Protein AF-A0A1I3EC24-F1 (afdb_monomer)

Structure (mmCIF, N/CA/C/O backbone):
data_AF-A0A1I3EC24-F1
#
_entry.id   AF-A0A1I3EC24-F1
#
loop_
_atom_site.group_PDB
_atom_site.id
_atom_site.type_symbol
_atom_site.label_atom_id
_atom_site.label_alt_id
_atom_site.label_comp_id
_atom_site.label_asym_id
_atom_site.label_entity_id
_atom_site.label_seq_id
_atom_site.pdbx_PDB_ins_code
_atom_site.Cartn_x
_atom_site.Cartn_y
_atom_site.Cartn_z
_atom_site.occupancy
_atom_site.B_iso_or_equiv
_atom_site.auth_seq_id
_atom_site.auth_comp_id
_atom_site.auth_asym_id
_atom_site.auth_atom_id
_atom_site.pdbx_PDB_model_num
ATOM 1 N N . MET A 1 1 ? 7.039 10.095 12.050 1.00 61.44 1 MET A N 1
ATOM 2 C CA . MET A 1 1 ? 6.967 8.666 11.689 1.00 61.44 1 MET A CA 1
ATOM 3 C C . MET A 1 1 ? 5.512 8.277 11.815 1.00 61.44 1 MET A C 1
ATOM 5 O O . MET A 1 1 ? 4.956 8.451 12.890 1.00 61.44 1 MET A O 1
ATOM 9 N N . GLU A 1 2 ? 4.887 7.881 10.714 1.00 75.12 2 GLU A N 1
ATOM 10 C CA . GLU A 1 2 ? 3.467 7.524 10.667 1.00 75.12 2 GLU A CA 1
ATOM 11 C C . GLU A 1 2 ? 3.366 6.026 10.385 1.00 75.12 2 GLU A C 1
ATOM 13 O O . GLU A 1 2 ? 4.122 5.503 9.567 1.00 75.12 2 GLU A O 1
ATOM 18 N N . ILE A 1 3 ? 2.475 5.333 11.093 1.00 80.44 3 ILE A N 1
ATOM 19 C CA . ILE A 1 3 ? 2.197 3.913 10.868 1.00 80.44 3 ILE A CA 1
ATOM 20 C C . ILE A 1 3 ? 0.875 3.842 10.119 1.00 80.44 3 ILE A C 1
ATOM 22 O O . ILE A 1 3 ? -0.140 4.340 10.604 1.00 80.44 3 ILE A O 1
ATOM 26 N N . LEU A 1 4 ? 0.902 3.237 8.936 1.00 84.06 4 LEU A N 1
ATOM 27 C CA . LEU A 1 4 ? -0.271 3.073 8.093 1.00 84.06 4 LEU A CA 1
ATOM 28 C C . LEU A 1 4 ? -0.733 1.620 8.187 1.00 84.06 4 LEU A C 1
ATOM 30 O O . LEU A 1 4 ? 0.052 0.701 7.962 1.00 84.06 4 LEU A O 1
ATOM 34 N N . VAL A 1 5 ? -1.989 1.421 8.582 1.00 83.88 5 VAL A N 1
ATOM 35 C CA . VAL A 1 5 ? -2.568 0.093 8.804 1.00 83.88 5 VAL A CA 1
ATOM 36 C C . VAL A 1 5 ? -3.720 -0.107 7.831 1.00 83.88 5 VAL A C 1
ATOM 38 O O . VAL A 1 5 ? -4.623 0.725 7.761 1.00 83.88 5 VAL A O 1
ATOM 41 N N . HIS A 1 6 ? -3.681 -1.213 7.091 1.00 85.38 6 HIS A N 1
ATOM 42 C CA . HIS A 1 6 ? -4.713 -1.607 6.137 1.00 85.38 6 HIS A CA 1
ATOM 43 C C . HIS A 1 6 ? -5.467 -2.830 6.675 1.00 85.38 6 HIS A C 1
ATOM 45 O O . HIS A 1 6 ? -4.998 -3.949 6.476 1.00 85.38 6 HIS A O 1
ATOM 51 N N . PRO A 1 7 ? -6.593 -2.640 7.384 1.00 84.81 7 PRO A N 1
ATOM 52 C CA . PRO A 1 7 ? -7.413 -3.758 7.833 1.00 84.81 7 PRO A CA 1
ATOM 53 C C . PRO A 1 7 ? -8.024 -4.491 6.632 1.00 84.81 7 PRO A C 1
ATOM 55 O O . PRO A 1 7 ? -8.440 -3.872 5.651 1.00 84.81 7 PRO A O 1
ATOM 58 N N . SER A 1 8 ? -8.091 -5.815 6.726 1.00 84.62 8 SER A N 1
ATOM 59 C CA . SER A 1 8 ? -8.556 -6.715 5.664 1.00 84.62 8 SER A CA 1
ATOM 60 C C . SER A 1 8 ? -10.081 -6.873 5.651 1.00 84.62 8 SER A C 1
ATOM 62 O O . SER A 1 8 ? -10.642 -7.342 4.661 1.00 84.62 8 SER A O 1
ATOM 64 N N . SER A 1 9 ? -10.763 -6.495 6.740 1.00 88.00 9 SER A N 1
ATOM 65 C CA . SER A 1 9 ? -12.225 -6.533 6.863 1.00 88.00 9 SER A CA 1
ATOM 66 C C . SER A 1 9 ? -12.783 -5.400 7.735 1.00 88.00 9 SER A C 1
ATOM 68 O O . SER A 1 9 ? -12.055 -4.749 8.492 1.00 88.00 9 SER A O 1
ATOM 70 N N . SER A 1 10 ? -14.101 -5.188 7.662 1.00 87.19 10 SER A N 1
ATOM 71 C CA . SER A 1 10 ? -14.827 -4.251 8.529 1.00 87.19 10 SER A CA 1
ATOM 72 C C . SER A 1 10 ? -14.718 -4.612 10.010 1.00 87.19 10 SER A C 1
ATOM 74 O O . SER A 1 10 ? -14.620 -3.731 10.865 1.00 87.19 10 SER A O 1
ATOM 76 N N . GLU A 1 11 ? -14.725 -5.904 10.333 1.00 91.69 11 GLU A N 1
ATOM 77 C CA . GLU A 1 11 ? -14.602 -6.401 11.705 1.00 91.69 11 GLU A CA 1
ATOM 78 C C . GLU A 1 11 ? -13.207 -6.109 12.260 1.00 91.69 11 GLU A C 1
ATOM 80 O O . GLU A 1 11 ? -13.087 -5.621 13.386 1.00 91.69 11 GLU A O 1
ATOM 85 N N . GLU A 1 12 ? -12.163 -6.346 11.459 1.00 91.00 12 GLU A N 1
ATOM 86 C CA . GLU A 1 12 ? -10.780 -6.043 11.830 1.00 91.00 12 GLU A CA 1
ATOM 87 C C . GLU A 1 12 ? -10.589 -4.541 12.062 1.00 91.00 12 GLU A C 1
ATOM 89 O O . GLU A 1 12 ? -10.025 -4.135 13.079 1.00 91.00 12 GLU A O 1
ATOM 94 N N . GLN A 1 13 ? -11.136 -3.706 11.174 1.00 90.81 13 GLN A N 1
ATOM 95 C CA . GLN A 1 13 ? -11.103 -2.255 11.326 1.00 90.81 13 GLN A CA 1
ATOM 96 C C . GLN A 1 13 ? -11.758 -1.806 12.641 1.00 90.81 13 GLN A C 1
ATOM 98 O O . GLN A 1 13 ? -11.161 -1.051 13.410 1.00 90.81 13 GLN A O 1
ATOM 103 N N . ASN A 1 14 ? -12.962 -2.303 12.937 1.00 92.25 14 ASN A N 1
ATOM 104 C CA . ASN A 1 14 ? -13.695 -1.947 14.154 1.00 92.25 14 ASN A CA 1
ATOM 105 C C . ASN A 1 14 ? -12.966 -2.399 15.430 1.00 92.25 14 ASN A C 1
ATOM 107 O O . ASN A 1 14 ? -12.949 -1.671 16.433 1.00 92.25 14 ASN A O 1
ATOM 111 N N . LEU A 1 15 ? -12.351 -3.585 15.400 1.00 94.06 15 LEU A N 1
ATOM 112 C CA . LEU A 1 15 ? -11.531 -4.095 16.495 1.00 94.06 15 LEU A CA 1
ATOM 113 C C . LEU A 1 15 ? -10.311 -3.197 16.729 1.00 94.06 15 LEU A C 1
ATOM 115 O O . LEU A 1 15 ? -10.057 -2.799 17.870 1.00 94.06 15 LEU A O 1
ATOM 119 N N . LEU A 1 16 ? -9.595 -2.847 15.658 1.00 92.94 16 LEU A N 1
ATOM 120 C CA . LEU A 1 16 ? -8.393 -2.021 15.716 1.00 92.94 16 LEU A CA 1
ATOM 121 C C . LEU A 1 16 ? -8.706 -0.623 16.263 1.00 92.94 16 LEU A C 1
ATOM 123 O O . LEU A 1 16 ? -8.050 -0.161 17.194 1.00 92.94 16 LEU A O 1
ATOM 127 N N . GLU A 1 17 ? -9.759 0.024 15.763 1.00 91.38 17 GLU A N 1
ATOM 128 C CA . GLU A 1 17 ? -10.189 1.338 16.252 1.00 91.38 17 GLU A CA 1
ATOM 129 C C . GLU A 1 17 ? -10.580 1.300 17.733 1.00 91.38 17 GLU A C 1
ATOM 131 O O . GLU A 1 17 ? -10.231 2.199 18.504 1.00 91.38 17 GLU A O 1
ATOM 136 N N . SER A 1 18 ? -11.283 0.246 18.154 1.00 94.00 18 SER A N 1
ATOM 137 C CA . SER A 1 18 ? -11.676 0.062 19.554 1.00 94.00 18 SER A CA 1
ATOM 138 C C . SER A 1 18 ? -10.464 -0.142 20.464 1.00 94.00 18 SER A C 1
ATOM 140 O O . SER A 1 18 ? -10.425 0.393 21.576 1.00 94.00 18 SER A O 1
ATOM 142 N N . LEU A 1 19 ? -9.464 -0.894 19.999 1.00 94.31 19 LEU A N 1
ATOM 143 C CA . LEU A 1 19 ? -8.218 -1.127 20.724 1.00 94.31 19 LEU A CA 1
ATOM 144 C C . LEU A 1 19 ? -7.403 0.166 20.857 1.00 94.31 19 LEU A C 1
ATOM 146 O O . L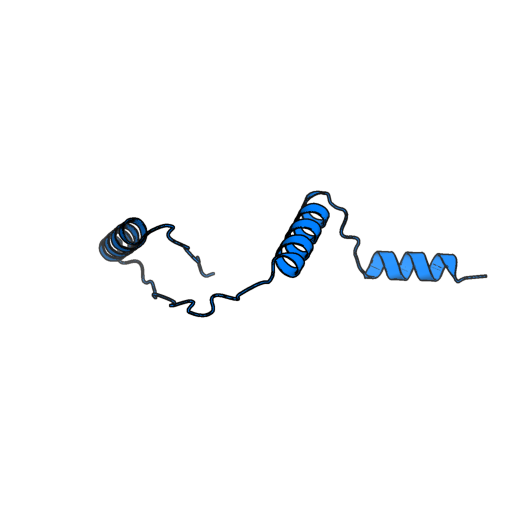EU A 1 19 ? -7.022 0.537 21.967 1.00 94.31 19 LEU A O 1
ATOM 150 N N . LEU A 1 20 ? -7.200 0.890 19.755 1.00 93.19 20 LEU A N 1
ATOM 151 C CA . LEU A 1 20 ? -6.437 2.140 19.738 1.00 93.19 20 LEU A CA 1
ATOM 152 C C . LEU A 1 20 ? -7.090 3.218 20.616 1.00 93.19 20 LEU A C 1
ATOM 154 O O . LEU A 1 20 ? -6.393 3.892 21.378 1.00 93.19 20 LEU A O 1
ATOM 158 N N . LYS A 1 21 ? -8.431 3.307 20.613 1.00 94.12 21 LYS A N 1
ATOM 159 C CA . LYS A 1 21 ? -9.187 4.169 21.542 1.00 94.12 21 LYS A CA 1
ATOM 160 C C . LYS A 1 21 ? -8.918 3.810 23.004 1.00 94.12 21 LYS A C 1
ATOM 162 O O . LYS A 1 21 ? -8.647 4.704 23.804 1.00 94.12 21 LYS A O 1
ATOM 167 N N . LYS A 1 22 ? -8.955 2.519 23.364 1.00 95.81 22 LYS A N 1
ATOM 168 C CA . LYS A 1 22 ? -8.655 2.057 24.736 1.00 95.81 22 LYS A CA 1
ATOM 169 C C . LYS A 1 22 ? -7.226 2.397 25.157 1.00 95.81 22 LYS A C 1
ATOM 171 O O . LYS A 1 22 ? -7.003 2.775 26.304 1.00 95.81 22 LYS A O 1
ATOM 176 N N . MET A 1 23 ? -6.280 2.302 24.227 1.00 94.81 23 MET A N 1
ATOM 177 C CA . MET A 1 23 ? -4.872 2.635 24.454 1.00 94.81 23 MET A CA 1
ATOM 178 C C . MET A 1 23 ? -4.586 4.144 24.429 1.00 94.81 23 MET A C 1
ATOM 180 O O . MET A 1 23 ? -3.451 4.539 24.681 1.00 94.81 23 MET A O 1
ATOM 184 N N . LYS A 1 24 ? -5.593 4.989 24.153 1.00 93.38 24 LYS A N 1
ATOM 185 C CA . LYS A 1 24 ? -5.456 6.447 23.982 1.00 93.38 24 LYS A CA 1
ATOM 186 C C . LYS A 1 24 ? -4.425 6.830 22.912 1.00 93.38 24 LYS A C 1
ATOM 188 O O . LYS A 1 24 ? -3.758 7.856 23.026 1.00 93.38 24 LYS A O 1
ATOM 193 N N . ILE A 1 25 ? -4.298 6.003 21.878 1.00 91.00 25 ILE A N 1
ATOM 194 C CA . ILE A 1 25 ? -3.459 6.292 20.717 1.00 91.00 25 ILE A CA 1
ATOM 195 C C . ILE A 1 25 ? -4.299 7.105 19.734 1.00 91.00 25 ILE A C 1
ATOM 197 O O . ILE A 1 25 ? -5.402 6.696 19.375 1.00 91.00 25 ILE A O 1
ATOM 201 N N . SER A 1 26 ? -3.783 8.254 19.302 1.00 88.25 26 SER A N 1
ATOM 202 C CA . SER A 1 26 ? -4.416 9.062 18.259 1.00 88.25 26 SER A CA 1
ATOM 203 C C . SER A 1 26 ? -4.294 8.366 16.908 1.00 88.25 26 SER A C 1
ATOM 205 O O . SER A 1 26 ? -3.202 7.965 16.509 1.00 88.25 26 SER A O 1
ATOM 207 N N . PHE A 1 27 ? -5.410 8.246 16.197 1.00 88.38 27 PHE A N 1
ATOM 208 C CA . PHE A 1 27 ? -5.454 7.724 14.837 1.00 88.38 27 PHE A CA 1
ATOM 209 C C . PHE A 1 27 ? -6.474 8.504 14.014 1.00 88.38 27 PHE A C 1
ATOM 211 O O . PHE A 1 27 ? -7.442 9.045 14.549 1.00 88.38 27 PHE A O 1
ATOM 218 N N . GLU A 1 28 ? -6.265 8.517 12.704 1.00 86.19 28 GLU A N 1
ATOM 219 C CA . GLU A 1 28 ? -7.187 9.098 11.739 1.00 86.19 28 GLU A CA 1
ATOM 220 C C . GLU A 1 28 ? -7.591 8.027 10.738 1.00 86.19 28 GLU A C 1
ATOM 222 O O . GLU A 1 28 ? -6.753 7.280 10.227 1.00 86.19 28 GLU A O 1
ATOM 227 N N . ARG A 1 29 ? -8.887 7.962 10.436 1.00 82.06 29 ARG A N 1
ATOM 228 C CA . ARG A 1 29 ? -9.363 7.132 9.338 1.00 82.0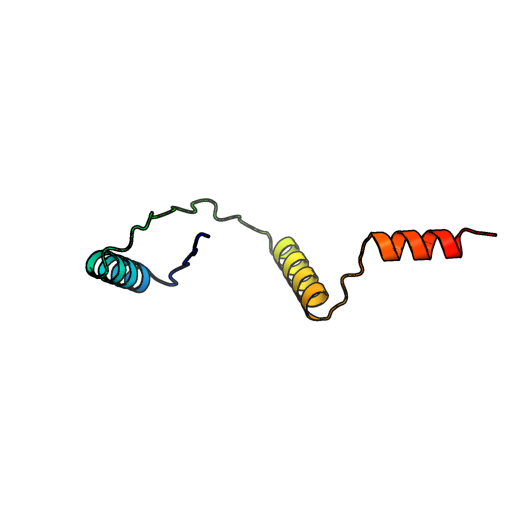6 29 ARG A CA 1
ATOM 229 C C . ARG A 1 29 ? -9.109 7.888 8.038 1.00 82.06 29 ARG A C 1
ATOM 231 O O . ARG A 1 29 ? -9.766 8.888 7.762 1.00 82.06 29 ARG A O 1
ATOM 238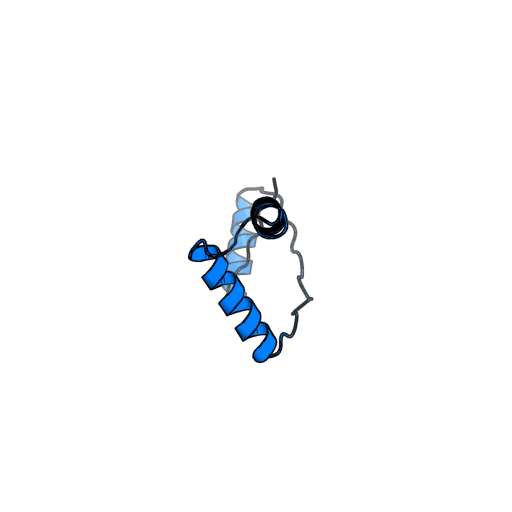 N N . LYS A 1 30 ? -8.167 7.397 7.235 1.00 77.50 30 LYS A N 1
ATOM 239 C CA . LYS A 1 30 ? -8.008 7.831 5.846 1.00 77.50 30 LYS A CA 1
ATOM 240 C C . LYS A 1 30 ? -8.864 6.929 4.966 1.00 77.50 30 LYS A C 1
ATOM 242 O O . LYS A 1 30 ? 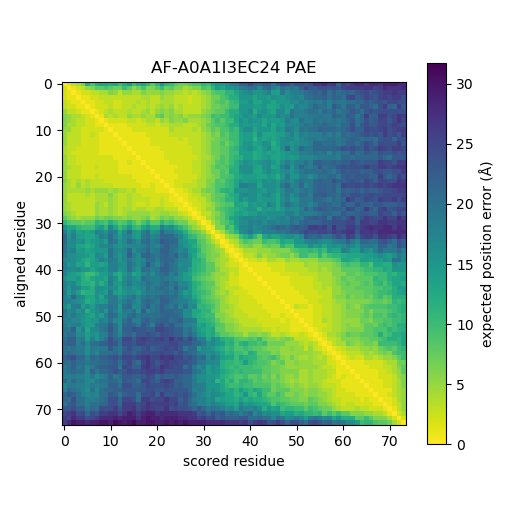-8.529 5.770 4.746 1.00 77.50 30 LYS A O 1
ATOM 247 N N . GLU A 1 31 ? -9.979 7.465 4.481 1.00 68.12 31 GLU A N 1
ATOM 248 C CA . GLU A 1 31 ? -10.730 6.851 3.387 1.00 68.12 31 GLU A CA 1
ATOM 249 C C . GLU A 1 31 ? -9.886 6.973 2.116 1.00 68.12 31 GLU A C 1
ATOM 251 O O . GLU A 1 31 ? -9.918 7.990 1.422 1.00 68.12 31 GLU A O 1
ATOM 256 N N . THR A 1 32 ? -9.089 5.947 1.814 1.00 61.56 32 THR A N 1
ATOM 257 C CA . THR A 1 32 ? -8.397 5.847 0.525 1.00 61.56 32 THR A CA 1
ATOM 258 C C . THR A 1 32 ? -9.416 5.408 -0.524 1.00 61.56 32 THR A C 1
ATOM 260 O O . THR A 1 32 ? -9.412 4.281 -1.008 1.00 61.56 32 THR A O 1
ATOM 263 N N . SER A 1 33 ? -10.339 6.304 -0.868 1.00 53.75 33 SER A N 1
ATOM 264 C CA . SER A 1 33 ? -11.355 6.084 -1.905 1.00 53.75 33 SER A CA 1
ATOM 265 C C . SER A 1 33 ? -10.773 6.080 -3.323 1.00 53.75 33 SER A C 1
ATOM 267 O O . SER A 1 33 ? -11.488 5.828 -4.290 1.00 53.75 33 SER A O 1
ATOM 269 N N . GLN A 1 34 ? -9.459 6.256 -3.468 1.00 53.47 34 GLN A N 1
ATOM 270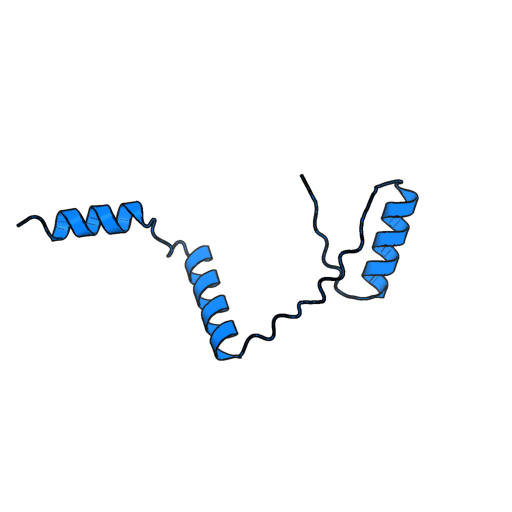 C CA . GLN A 1 34 ? -8.753 5.963 -4.708 1.00 53.47 34 GLN A CA 1
ATOM 271 C C . GLN A 1 34 ? -8.475 4.463 -4.806 1.00 53.47 34 GLN A C 1
ATOM 273 O O . GLN A 1 34 ? -7.344 4.000 -4.675 1.00 53.47 34 GLN A O 1
ATOM 278 N N . LYS A 1 35 ? -9.529 3.689 -5.078 1.00 58.06 35 LYS A N 1
ATOM 279 C CA . LYS A 1 35 ? -9.346 2.401 -5.748 1.00 58.06 35 LYS A CA 1
ATOM 280 C C . LYS A 1 35 ? -8.808 2.710 -7.140 1.00 58.06 35 LYS A C 1
ATOM 282 O O . LYS A 1 35 ? -9.566 3.087 -8.030 1.00 58.06 35 LYS A O 1
ATOM 287 N N . ILE A 1 36 ? -7.493 2.618 -7.302 1.00 68.19 36 ILE A N 1
ATOM 288 C CA . ILE A 1 36 ? -6.864 2.689 -8.617 1.00 68.19 36 ILE A CA 1
ATOM 289 C C . ILE A 1 36 ? -7.277 1.412 -9.341 1.00 68.19 36 ILE A C 1
ATOM 291 O O . ILE A 1 36 ? -6.858 0.317 -8.971 1.00 68.19 36 ILE A O 1
ATOM 295 N N . ILE A 1 37 ? -8.170 1.551 -10.318 1.00 75.00 37 ILE A N 1
ATOM 296 C CA . ILE A 1 37 ? -8.527 0.454 -11.210 1.00 75.00 37 ILE A CA 1
ATOM 297 C C . ILE A 1 37 ? -7.352 0.306 -12.170 1.00 75.00 37 ILE A C 1
ATOM 299 O O . ILE A 1 37 ? -7.167 1.136 -13.054 1.00 75.00 37 ILE A O 1
ATOM 303 N N . VAL A 1 38 ? -6.544 -0.720 -11.942 1.00 78.88 38 VAL A N 1
ATOM 304 C CA . VAL A 1 38 ? -5.483 -1.149 -12.853 1.00 78.88 38 VAL A CA 1
ATOM 305 C C . VAL A 1 38 ? -6.037 -2.235 -13.764 1.00 78.88 38 VAL A C 1
ATOM 307 O O . VAL A 1 38 ? -6.740 -3.136 -13.307 1.00 78.88 38 VAL A O 1
ATOM 310 N N . SER A 1 39 ? -5.736 -2.134 -15.054 1.00 87.19 39 SER A N 1
ATOM 311 C CA . SER A 1 39 ? -5.994 -3.204 -16.017 1.00 87.19 39 SER A CA 1
ATOM 312 C C . SER A 1 39 ? -5.108 -4.421 -15.743 1.00 87.19 39 SER A C 1
ATOM 314 O O . SER A 1 39 ? -4.054 -4.308 -15.114 1.00 87.19 39 SER A O 1
ATOM 316 N N . ASP A 1 40 ? -5.491 -5.585 -16.270 1.00 87.44 40 ASP A N 1
ATOM 317 C CA . ASP A 1 40 ? -4.711 -6.820 -16.111 1.00 87.44 40 ASP A CA 1
ATOM 318 C C . ASP A 1 40 ? -3.269 -6.663 -16.627 1.00 87.44 40 ASP A C 1
ATOM 320 O O . ASP A 1 40 ? -2.323 -7.113 -15.984 1.00 87.44 40 ASP A O 1
ATOM 324 N N . ALA A 1 41 ? -3.086 -5.943 -17.740 1.00 89.56 41 ALA A N 1
ATOM 325 C 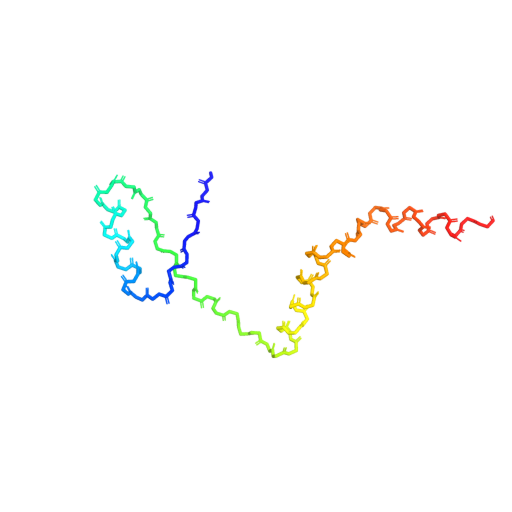CA . ALA A 1 41 ? -1.769 -5.663 -18.313 1.00 89.56 41 ALA A CA 1
ATOM 326 C C . ALA A 1 41 ? -0.912 -4.756 -17.409 1.00 89.56 41 ALA A C 1
ATOM 328 O O . ALA A 1 41 ? 0.298 -4.955 -17.273 1.00 89.56 41 ALA A O 1
ATOM 329 N N . GLU A 1 42 ? -1.526 -3.759 -16.767 1.00 87.25 42 GLU A N 1
ATOM 330 C CA . GLU A 1 42 ? -0.831 -2.908 -15.798 1.00 87.25 42 GLU A CA 1
ATOM 331 C C . GLU A 1 42 ? -0.460 -3.702 -14.544 1.00 87.25 42 GLU A C 1
ATOM 333 O O . GLU A 1 42 ? 0.664 -3.579 -14.056 1.00 87.25 42 GLU A O 1
ATOM 338 N N . MET A 1 43 ? -1.358 -4.566 -14.063 1.00 90.81 43 MET A N 1
ATOM 339 C CA . MET A 1 43 ? -1.102 -5.425 -12.909 1.00 90.81 43 MET A CA 1
ATOM 340 C C . MET A 1 43 ? 0.032 -6.427 -13.179 1.00 90.81 43 MET A C 1
ATOM 342 O O . MET A 1 43 ? 0.895 -6.637 -12.320 1.00 90.81 43 MET A O 1
ATOM 346 N N . GLU A 1 44 ? 0.087 -7.003 -14.382 1.00 91.62 44 GLU A N 1
ATOM 347 C CA . GLU A 1 44 ? 1.186 -7.868 -14.823 1.00 91.62 44 GLU A CA 1
ATOM 348 C C . GLU A 1 44 ? 2.515 -7.097 -14.864 1.00 91.62 44 GLU A C 1
ATOM 350 O O . GLU A 1 44 ? 3.532 -7.557 -14.336 1.00 91.62 44 GLU A O 1
ATOM 355 N N . SER A 1 45 ? 2.509 -5.881 -15.420 1.00 89.69 45 SER A N 1
ATOM 356 C CA . SER A 1 45 ? 3.702 -5.031 -15.467 1.00 89.69 45 SER A CA 1
ATOM 357 C C . SER A 1 45 ? 4.203 -4.650 -14.069 1.00 89.69 45 SER A C 1
ATOM 359 O O . SER A 1 45 ? 5.415 -4.648 -13.836 1.00 89.69 45 SER A O 1
ATOM 361 N N . ILE A 1 46 ? 3.294 -4.350 -13.136 1.00 88.94 46 ILE A N 1
ATOM 362 C CA . ILE A 1 46 ? 3.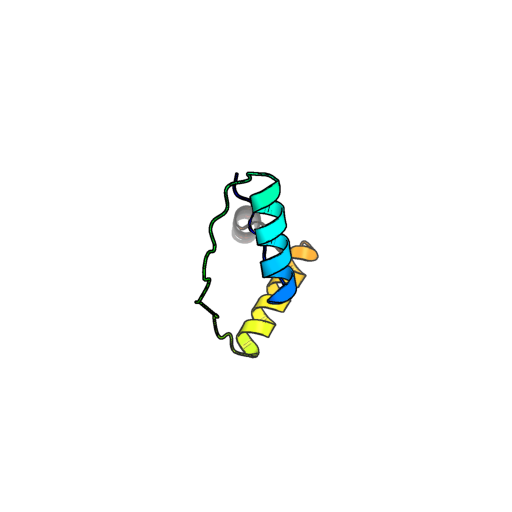629 -4.063 -11.733 1.00 88.94 46 ILE A CA 1
ATOM 363 C C . ILE A 1 46 ? 4.250 -5.298 -11.078 1.00 88.94 46 ILE A C 1
ATOM 365 O O . ILE A 1 46 ? 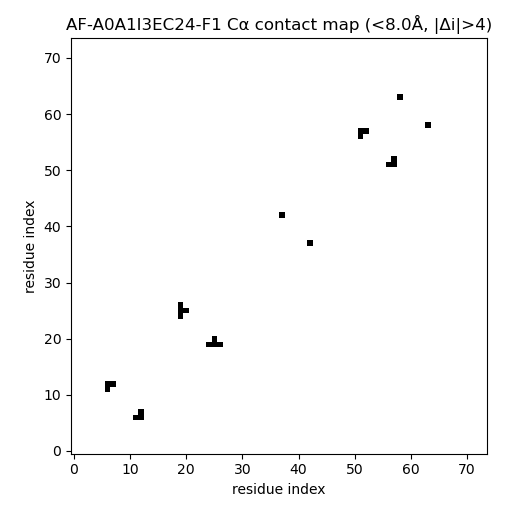5.319 -5.197 -10.476 1.00 88.94 46 ILE A O 1
ATOM 369 N N . SER A 1 47 ? 3.620 -6.463 -11.242 1.00 90.50 47 SER A N 1
ATOM 370 C CA . SER A 1 47 ? 4.089 -7.728 -10.663 1.00 90.50 47 SER A CA 1
ATOM 371 C C . SER A 1 47 ? 5.502 -8.063 -11.141 1.00 90.50 47 SER A C 1
ATOM 373 O O . SER A 1 47 ? 6.394 -8.304 -10.328 1.00 90.50 47 SER A O 1
ATOM 375 N N . ARG A 1 48 ? 5.753 -7.941 -12.450 1.00 90.12 48 ARG A N 1
ATOM 376 C CA . ARG A 1 48 ? 7.086 -8.136 -13.035 1.00 90.12 48 ARG A CA 1
ATOM 377 C C . ARG A 1 48 ? 8.119 -7.153 -12.480 1.00 90.12 48 ARG A C 1
ATOM 379 O O . ARG A 1 48 ? 9.251 -7.545 -12.207 1.00 90.12 48 ARG A O 1
ATOM 386 N N . GLY A 1 49 ? 7.750 -5.883 -12.310 1.00 86.25 49 GLY A N 1
ATOM 387 C CA . GLY A 1 49 ? 8.636 -4.873 -11.725 1.00 86.25 49 GLY A CA 1
ATOM 388 C C . GLY A 1 49 ? 9.016 -5.189 -10.273 1.00 86.25 49 GLY A C 1
ATOM 389 O O . GLY A 1 49 ? 10.183 -5.064 -9.901 1.00 86.25 49 GLY A O 1
ATOM 390 N N . LEU A 1 50 ? 8.056 -5.654 -9.468 1.00 89.81 50 LEU A N 1
ATOM 391 C CA . LEU A 1 50 ? 8.289 -6.069 -8.079 1.00 89.81 50 LEU A CA 1
ATOM 392 C C . LEU A 1 50 ? 9.188 -7.309 -7.990 1.00 89.81 50 LEU A C 1
ATOM 394 O O . LEU A 1 50 ? 10.098 -7.349 -7.164 1.00 89.81 50 LEU A O 1
ATOM 398 N N . GLU A 1 51 ? 8.988 -8.296 -8.863 1.00 91.44 51 GLU A N 1
ATOM 399 C CA . GLU A 1 51 ? 9.869 -9.468 -8.943 1.00 91.44 51 GLU A CA 1
ATOM 400 C C . GLU A 1 51 ? 11.302 -9.083 -9.326 1.00 91.44 51 GLU A C 1
ATOM 402 O O . GLU A 1 51 ? 12.260 -9.560 -8.715 1.00 91.44 51 GLU A O 1
ATOM 407 N N . GLN A 1 52 ? 11.473 -8.176 -10.292 1.00 87.75 52 GLN A N 1
ATOM 408 C CA . GLN A 1 52 ? 12.791 -7.656 -10.665 1.00 87.75 52 GLN A CA 1
ATOM 409 C C . GLN A 1 52 ? 13.467 -6.905 -9.511 1.00 87.75 52 GLN A C 1
ATOM 411 O O . GLN A 1 52 ? 14.680 -7.034 -9.338 1.00 87.75 52 GLN A O 1
ATOM 416 N N . ALA A 1 53 ? 12.700 -6.166 -8.704 1.00 85.81 53 ALA A N 1
ATOM 417 C CA . ALA A 1 53 ? 13.203 -5.508 -7.500 1.00 85.81 53 ALA A CA 1
ATOM 418 C C . ALA A 1 53 ? 13.698 -6.523 -6.464 1.00 85.81 53 ALA A C 1
ATOM 420 O O . ALA A 1 53 ? 14.838 -6.434 -6.007 1.00 85.81 53 ALA A O 1
ATOM 421 N N . ASN A 1 54 ? 12.864 -7.515 -6.143 1.00 86.50 54 ASN A N 1
ATOM 422 C CA . ASN A 1 54 ? 13.171 -8.530 -5.135 1.00 86.50 54 ASN A CA 1
ATOM 423 C C . ASN A 1 54 ? 14.364 -9.407 -5.529 1.00 86.50 54 ASN A C 1
ATOM 425 O O . ASN A 1 54 ? 15.162 -9.782 -4.675 1.00 86.50 54 ASN A O 1
ATOM 429 N N . ASN A 1 55 ? 14.522 -9.685 -6.823 1.00 88.88 55 ASN A N 1
ATOM 430 C CA . ASN A 1 55 ? 15.621 -10.494 -7.345 1.00 88.88 55 ASN A CA 1
ATOM 431 C C . ASN A 1 55 ? 16.912 -9.688 -7.596 1.00 88.88 55 ASN A C 1
ATOM 433 O O . ASN A 1 55 ? 17.852 -10.213 -8.190 1.00 88.88 55 ASN A O 1
ATOM 437 N N . GLY A 1 56 ? 16.975 -8.415 -7.183 1.00 82.62 56 GLY A N 1
ATOM 438 C CA . GLY A 1 56 ? 18.162 -7.570 -7.360 1.00 82.62 56 GLY A CA 1
ATOM 439 C C . GLY A 1 56 ? 18.463 -7.203 -8.819 1.00 82.62 56 GLY A C 1
ATOM 440 O O . GLY A 1 56 ? 19.581 -6.808 -9.142 1.00 82.62 56 GLY A O 1
ATOM 441 N N . GLY A 1 57 ? 17.477 -7.327 -9.711 1.00 78.75 57 GLY A N 1
ATOM 442 C CA . GLY A 1 57 ? 17.593 -6.990 -11.132 1.00 78.75 57 GLY A CA 1
ATOM 443 C C . GLY A 1 57 ? 17.519 -5.489 -11.426 1.00 78.75 57 GLY A C 1
ATOM 444 O O . GLY A 1 57 ? 17.725 -5.077 -12.568 1.00 78.75 57 GLY A O 1
ATOM 445 N N . ILE A 1 58 ? 17.230 -4.660 -10.417 1.00 82.06 58 ILE A N 1
ATOM 446 C CA . ILE A 1 58 ? 17.209 -3.202 -10.553 1.00 82.06 58 ILE A CA 1
ATOM 447 C C . ILE A 1 58 ? 18.629 -2.666 -10.388 1.00 82.06 58 ILE A C 1
ATOM 449 O O . ILE A 1 58 ? 19.179 -2.617 -9.290 1.00 82.06 58 ILE A O 1
ATOM 453 N N . VAL A 1 59 ? 19.214 -2.241 -11.503 1.00 82.12 59 VAL A N 1
ATOM 454 C CA . VAL A 1 59 ? 20.541 -1.624 -11.539 1.00 82.12 59 VAL A CA 1
ATOM 455 C C . VAL A 1 59 ? 20.403 -0.119 -11.320 1.00 82.12 59 VAL A C 1
ATOM 457 O O . VAL A 1 59 ? 19.495 0.513 -11.864 1.00 82.12 59 VAL A O 1
ATOM 460 N N . SER A 1 60 ? 21.314 0.477 -10.548 1.00 84.44 60 SER A N 1
ATOM 461 C CA . SER A 1 60 ? 21.350 1.931 -10.376 1.00 84.44 60 SER A CA 1
ATOM 462 C C . SER A 1 60 ? 21.510 2.625 -11.726 1.00 84.44 60 SER A C 1
ATOM 464 O O . SER A 1 60 ? 22.366 2.264 -12.537 1.00 84.44 60 SER A O 1
ATOM 466 N N . SER A 1 61 ? 20.727 3.682 -11.940 1.00 86.12 61 SER A N 1
ATOM 467 C CA . SER A 1 61 ? 20.837 4.514 -13.139 1.00 86.12 61 SER A CA 1
ATOM 468 C C . SER A 1 61 ? 22.265 5.040 -13.327 1.00 86.12 61 SER A C 1
ATOM 470 O O . SER A 1 61 ? 22.776 5.048 -14.445 1.00 86.12 61 SER A O 1
ATOM 472 N N . VAL A 1 62 ? 22.952 5.402 -12.239 1.00 88.50 62 VAL A N 1
ATOM 473 C CA . VAL A 1 62 ? 24.344 5.881 -12.285 1.00 88.50 62 VAL A CA 1
ATOM 474 C C . VAL A 1 62 ? 25.277 4.811 -12.857 1.00 88.50 62 VAL A C 1
ATOM 476 O O . VAL A 1 62 ? 26.094 5.112 -13.728 1.00 88.50 62 VAL A O 1
ATOM 479 N N . ASP A 1 63 ? 25.113 3.557 -12.439 1.00 85.56 63 ASP A N 1
ATOM 480 C CA . ASP A 1 63 ? 25.947 2.442 -12.893 1.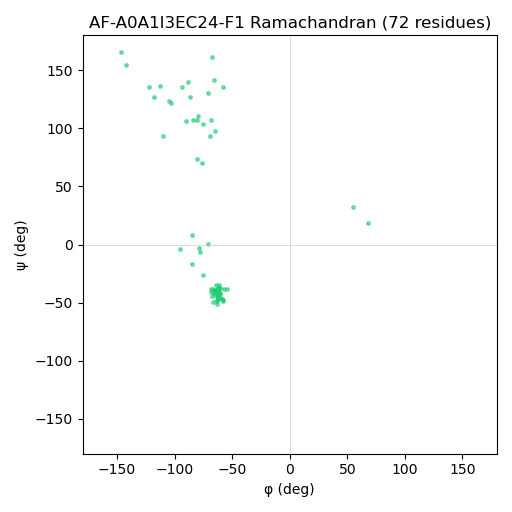00 85.56 63 ASP A CA 1
ATOM 481 C C . ASP A 1 63 ? 25.696 2.114 -14.366 1.00 85.56 63 ASP A C 1
ATOM 483 O O . ASP A 1 63 ? 26.641 1.873 -15.123 1.00 85.56 63 ASP A O 1
ATOM 487 N N . VAL A 1 64 ? 24.437 2.191 -14.808 1.00 86.81 64 VAL A N 1
ATOM 488 C CA . VAL A 1 64 ? 24.069 2.039 -16.223 1.00 86.81 64 VAL A CA 1
ATOM 489 C C . VAL A 1 64 ? 24.714 3.138 -17.072 1.00 86.81 64 VAL A C 1
ATOM 491 O O . VAL A 1 64 ? 25.324 2.838 -18.099 1.00 86.81 64 VAL A O 1
ATOM 494 N N . HIS A 1 65 ? 24.650 4.400 -16.633 1.00 87.62 65 HIS A N 1
ATOM 495 C CA . HIS A 1 65 ? 25.260 5.524 -17.350 1.00 87.62 65 HIS A CA 1
ATOM 496 C C . HIS A 1 65 ? 26.789 5.425 -17.392 1.00 87.62 65 HIS A C 1
ATOM 498 O O . HIS A 1 65 ? 27.395 5.699 -18.428 1.00 87.62 65 HIS A O 1
ATOM 504 N N . ASN A 1 66 ? 27.426 5.007 -16.297 1.00 87.69 66 ASN A N 1
ATOM 505 C CA . ASN A 1 66 ? 28.874 4.806 -16.252 1.00 87.69 66 ASN A CA 1
ATOM 506 C C . ASN A 1 66 ? 29.311 3.669 -17.184 1.00 87.69 66 ASN A C 1
ATOM 508 O O . ASN A 1 66 ? 30.256 3.836 -17.955 1.00 87.69 66 ASN A O 1
ATOM 512 N N . LYS A 1 67 ? 28.584 2.545 -17.188 1.00 87.06 67 LYS A N 1
ATOM 513 C CA . LYS A 1 67 ? 28.841 1.428 -18.106 1.00 87.06 67 LYS A CA 1
ATOM 514 C C . LYS A 1 67 ? 28.645 1.835 -19.568 1.00 87.06 67 LYS A C 1
ATOM 516 O O . LYS A 1 67 ? 29.472 1.494 -20.408 1.00 87.06 67 LYS A O 1
ATOM 521 N N . ALA A 1 68 ? 27.596 2.600 -19.871 1.00 87.44 68 ALA A N 1
ATOM 522 C CA . ALA A 1 68 ? 27.354 3.120 -21.215 1.00 87.44 68 ALA A CA 1
ATOM 523 C C . ALA A 1 68 ? 28.472 4.071 -21.673 1.00 87.44 68 ALA A C 1
ATOM 525 O O . ALA A 1 68 ? 28.944 3.953 -22.800 1.00 87.44 68 ALA A O 1
ATOM 526 N N . LYS A 1 69 ? 28.957 4.959 -20.792 1.00 86.69 69 LYS A N 1
ATOM 527 C CA . LYS A 1 69 ? 30.118 5.813 -21.087 1.00 86.69 69 LYS A CA 1
ATOM 528 C C . LYS A 1 69 ? 31.345 4.978 -21.443 1.00 86.69 69 LYS A C 1
ATOM 530 O O . LYS A 1 69 ? 31.954 5.247 -22.467 1.00 86.69 69 LYS A O 1
ATOM 535 N N . LEU A 1 70 ? 31.667 3.947 -20.660 1.00 85.69 70 LEU A N 1
ATOM 536 C CA . LEU A 1 70 ? 32.810 3.066 -20.935 1.00 85.69 70 LEU A CA 1
ATOM 537 C C . LEU A 1 70 ? 32.693 2.323 -22.276 1.00 85.69 70 LEU A C 1
ATOM 539 O O . LEU A 1 70 ? 33.702 2.123 -22.940 1.00 85.69 70 LEU A O 1
ATOM 543 N N . LEU A 1 71 ? 31.481 1.939 -22.689 1.00 84.75 71 LEU A N 1
ATOM 544 C CA . LEU A 1 71 ? 31.234 1.276 -23.979 1.00 84.75 71 LEU A CA 1
ATOM 545 C C . LEU A 1 71 ? 31.292 2.233 -25.180 1.00 84.75 71 LEU A C 1
ATOM 547 O O . LEU A 1 71 ? 31.563 1.797 -26.296 1.00 84.75 71 LEU A O 1
ATOM 551 N N . CYS A 1 72 ? 31.024 3.522 -24.962 1.00 78.00 72 CYS A N 1
ATOM 552 C CA . CYS A 1 72 ? 31.010 4.549 -26.005 1.00 78.00 72 CYS A CA 1
ATOM 553 C C . CYS A 1 72 ? 32.335 5.317 -26.136 1.00 78.00 72 CYS A C 1
ATOM 555 O O . CYS A 1 72 ? 32.456 6.155 -27.031 1.00 78.00 72 CYS A O 1
ATOM 557 N N . VAL A 1 73 ? 33.321 5.061 -25.271 1.00 63.81 73 VAL A N 1
ATOM 558 C CA . VAL A 1 73 ? 34.683 5.579 -25.446 1.00 63.81 73 VAL A CA 1
ATOM 559 C C . VAL A 1 73 ? 35.390 4.672 -26.451 1.00 63.81 73 VAL A C 1
ATOM 561 O O . VAL A 1 73 ? 35.687 3.515 -26.164 1.00 63.81 73 VAL A O 1
ATOM 564 N N . LYS A 1 74 ? 35.587 5.209 -27.653 1.00 58.59 74 LYS A N 1
ATOM 565 C CA . LYS A 1 74 ? 36.329 4.601 -28.756 1.00 58.59 74 LYS A CA 1
ATOM 566 C C . LYS A 1 74 ? 37.731 5.188 -28.816 1.00 58.59 74 LYS A C 1
ATOM 568 O O . LYS A 1 74 ? 37.847 6.405 -28.543 1.00 58.59 74 LYS A O 1
#

Radius of gyration: 21.57 Å; Cα contacts (8 Å, |Δi|>4): 12; chains: 1; bounding box: 51×20×54 Å

Foldseek 3Di:
DDDDDDDPDPVSVVVVVVVCVVVVHDDDDDPPVPPPDDDPVRVVVVVVVVVCVVVVVDDDPVVVVVVVVVVPPD

pLDDT: mean 84.09, std 9.91, range [53.47, 95.81]

Mean predicted aligned error: 12.44 Å

Nearest PDB structures (foldseek):
  5zx3-assembly1_C  TM=3.850E-01  e=5.750E+00  Mycobacterium tuberculosis H37Rv

Solvent-accessible surface area (backbone atoms only — not comparable to full-atom values): 4858 Å² total; per-residue (Å²): 141,84,87,86,83,83,63,92,45,74,67,51,42,55,50,49,55,54,49,34,57,75,71,68,51,90,81,78,91,77,82,74,78,75,73,77,86,69,52,72,69,54,50,51,52,51,50,54,52,52,50,35,52,76,70,64,65,66,71,57,68,68,58,52,53,52,52,50,50,63,72,68,64,125

Secondary structure (DSSP, 8-state):
-------SSHHHHHHHHHHHHHTT---------------HHHHHHHHHHHHHHHTT----HHHHHHHHHHHH--

Organism: NCBI:txid1125876

Sequence (74 aa):
MEILVHPSSSEEQNLLESLLKKMKISFERKETSQKIIVSDAEMESISRGLEQANNGGIVSSVDVHNKAKLLCVK